Protein AF-B0I1W7-F1 (afdb_monomer)

InterPro domains:
  IPR008991 Translation protein SH3-like domain superfamily [SSF50104] (4-48)
  IPR014726 Large ribosomal subunit protein uL2, domain 3 [G3DSA:4.10.950.10] (5-50)

Foldseek 3Di:
DDDDDPPPDDPDPPPPPDPADADPVGHGPPDDDPDDPPDPCVVVDPDDDD

Organism: Alisma canaliculatum (NCBI:txid120010)

Radius of gyration: 22.49 Å; Cα contacts (8 Å, |Δi|>4): 13; chains: 1; bounding box: 53×23×59 Å

Mean predicted aligned error: 14.05 Å

pLDDT: mean 72.4, std 13.26, range [42.56, 88.75]

Structure (mmCIF, N/CA/C/O backbone):
data_AF-B0I1W7-F1
#
_entry.id   AF-B0I1W7-F1
#
loop_
_atom_site.group_PDB
_atom_site.id
_atom_site.type_symbol
_atom_site.label_atom_id
_atom_site.label_alt_id
_atom_site.label_comp_id
_atom_site.label_asym_id
_atom_site.label_entity_id
_atom_site.label_seq_id
_atom_site.pdbx_PDB_ins_code
_atom_site.Cartn_x
_atom_site.Cartn_y
_atom_site.Cartn_z
_atom_site.occupancy
_atom_site.B_iso_or_equiv
_atom_site.auth_seq_id
_atom_site.auth_comp_id
_atom_site.auth_asym_id
_atom_site.auth_atom_id
_atom_site.pdbx_PDB_model_num
ATOM 1 N N . PHE A 1 1 ? 36.080 15.473 -41.712 1.00 42.56 1 PHE A N 1
ATOM 2 C CA . PHE A 1 1 ? 35.759 16.281 -40.521 1.00 42.56 1 PHE A CA 1
ATOM 3 C C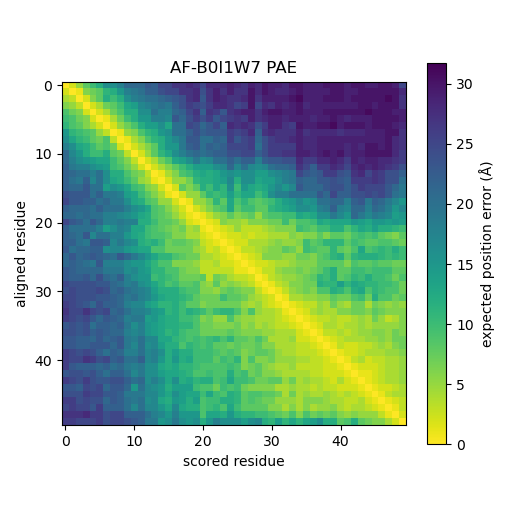 . PHE A 1 1 ? 34.377 15.849 -40.065 1.00 42.56 1 PHE A C 1
ATOM 5 O O . PHE A 1 1 ? 33.467 15.798 -40.881 1.00 42.56 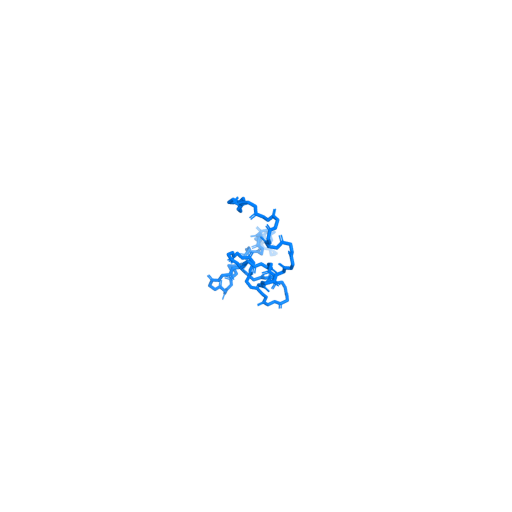1 PHE A O 1
ATOM 12 N N . SER A 1 2 ? 34.310 15.334 -38.848 1.00 43.94 2 SER A N 1
ATOM 13 C CA . SER A 1 2 ? 33.293 14.432 -38.309 1.00 43.94 2 SER A CA 1
ATOM 14 C C . SER A 1 2 ? 31.858 14.962 -38.373 1.00 43.94 2 SER A C 1
ATOM 16 O O . SER A 1 2 ? 31.580 16.119 -38.076 1.00 43.94 2 SER A O 1
ATOM 18 N N . MET A 1 3 ? 30.996 14.030 -38.772 1.00 55.72 3 MET A N 1
ATOM 19 C CA . MET A 1 3 ? 29.547 14.058 -38.918 1.00 55.72 3 MET A CA 1
ATOM 20 C C . MET A 1 3 ? 28.813 14.840 -37.821 1.00 55.72 3 MET A C 1
ATOM 22 O O . MET A 1 3 ? 29.099 14.722 -36.632 1.00 55.72 3 MET A O 1
ATOM 26 N N . TRP A 1 4 ? 27.865 15.635 -38.307 1.00 47.25 4 TRP A N 1
ATOM 27 C CA . TRP A 1 4 ? 26.885 16.466 -37.624 1.00 47.25 4 TRP A CA 1
ATOM 28 C C . TRP A 1 4 ? 26.375 15.856 -36.308 1.00 47.25 4 TRP A C 1
ATOM 30 O O . TRP A 1 4 ? 25.846 14.750 -36.282 1.00 47.25 4 TRP A O 1
ATOM 40 N N . THR A 1 5 ? 26.588 16.621 -35.236 1.00 48.03 5 THR A N 1
ATOM 41 C CA . THR A 1 5 ? 25.772 16.714 -34.021 1.00 48.03 5 THR A CA 1
ATOM 42 C C . THR A 1 5 ? 25.114 15.419 -33.525 1.00 48.03 5 THR A C 1
ATOM 44 O O . THR A 1 5 ? 24.023 15.032 -33.933 1.00 48.03 5 THR A O 1
ATOM 47 N N . SER A 1 6 ? 25.756 14.828 -32.513 1.00 56.84 6 SER A N 1
ATOM 48 C CA . SER A 1 6 ? 25.309 13.738 -31.632 1.00 56.84 6 SER A CA 1
ATOM 49 C C . SER A 1 6 ? 24.018 14.024 -30.837 1.00 56.84 6 SER A C 1
ATOM 51 O O . SER A 1 6 ? 23.902 13.640 -29.673 1.00 56.84 6 SER A O 1
ATOM 53 N N . HIS A 1 7 ? 23.025 14.688 -31.432 1.00 64.06 7 HIS A N 1
ATOM 54 C CA . HIS A 1 7 ? 21.675 14.809 -30.891 1.00 64.06 7 HIS A CA 1
ATOM 55 C C . HIS A 1 7 ? 20.917 13.483 -31.051 1.00 64.06 7 HIS A C 1
ATOM 57 O O . HIS A 1 7 ? 19.924 13.382 -31.763 1.00 64.06 7 HIS A O 1
ATOM 63 N N . GLY A 1 8 ? 21.392 12.456 -30.357 1.00 50.62 8 GLY A N 1
ATOM 64 C CA . GLY A 1 8 ? 20.604 11.295 -29.960 1.00 50.62 8 GLY A CA 1
ATOM 65 C C . GLY A 1 8 ? 20.700 11.223 -28.440 1.00 50.62 8 GLY A C 1
ATOM 66 O O . GLY A 1 8 ? 21.569 10.552 -27.911 1.00 50.62 8 GLY A O 1
ATOM 67 N N . GLY A 1 9 ? 19.976 12.032 -27.672 1.00 58.47 9 GLY A N 1
ATOM 68 C CA . GLY A 1 9 ? 18.534 12.193 -27.794 1.00 58.47 9 GLY A CA 1
ATOM 69 C C . GLY A 1 9 ? 17.869 11.115 -26.945 1.00 58.47 9 GLY A C 1
ATOM 70 O O . GLY A 1 9 ? 17.403 10.112 -27.469 1.00 58.47 9 GLY A O 1
ATOM 71 N N . GLY A 1 10 ? 17.843 11.350 -25.630 1.00 60.88 10 GLY A N 1
ATOM 72 C CA . GLY A 1 10 ? 17.031 10.600 -24.679 1.00 60.88 10 GLY A CA 1
ATOM 73 C C . GLY A 1 10 ? 17.727 9.383 -24.086 1.00 60.88 10 GLY A C 1
ATOM 74 O O . GLY A 1 10 ? 17.625 8.280 -24.615 1.00 60.88 10 GLY A O 1
ATOM 75 N N . GLU A 1 11 ? 18.321 9.569 -22.906 1.00 61.25 11 GLU A N 1
ATOM 76 C CA . GLU A 1 11 ? 18.424 8.518 -21.894 1.00 61.25 11 GLU A CA 1
ATOM 77 C C . GLU A 1 11 ? 16.997 8.039 -21.607 1.00 61.25 11 GLU A C 1
ATOM 79 O O . GLU A 1 11 ? 16.254 8.604 -20.799 1.00 61.25 11 GLU A O 1
ATOM 84 N N . GLY A 1 12 ? 16.567 7.069 -22.415 1.00 54.75 12 GLY A N 1
ATOM 85 C CA . GLY A 1 12 ? 15.249 6.478 -22.373 1.00 54.75 12 GLY A CA 1
ATOM 86 C C . GLY A 1 12 ? 14.961 6.097 -20.938 1.00 54.75 12 GLY A C 1
ATOM 87 O O . GLY A 1 12 ? 15.766 5.416 -20.306 1.00 54.75 12 GLY A O 1
ATOM 88 N N . ARG A 1 13 ? 13.832 6.585 -20.415 1.00 60.84 13 ARG A N 1
ATOM 89 C CA . ARG A 1 13 ? 13.312 6.203 -19.102 1.00 60.84 13 ARG A CA 1
ATOM 90 C C . ARG A 1 13 ? 13.508 4.702 -18.954 1.00 60.84 13 ARG A C 1
ATOM 92 O O . ARG A 1 13 ? 12.832 3.942 -19.647 1.00 60.84 13 ARG A O 1
ATOM 99 N N . ALA A 1 14 ? 14.458 4.296 -18.110 1.00 60.66 14 ALA A N 1
ATOM 100 C CA . ALA A 1 14 ? 14.720 2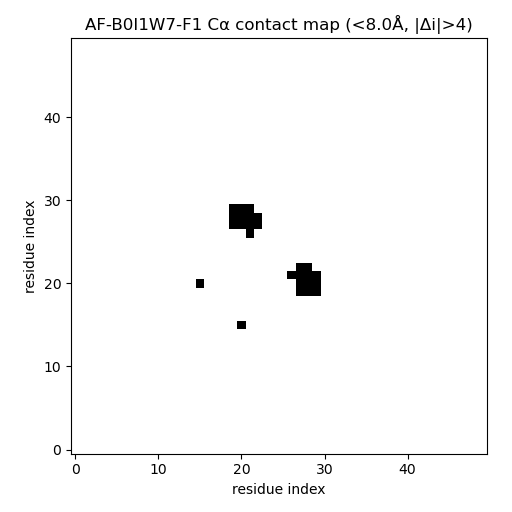.889 -17.887 1.00 60.66 14 ALA A CA 1
ATOM 101 C C . ALA A 1 14 ? 13.369 2.251 -17.541 1.00 60.66 14 ALA A C 1
ATOM 103 O O . ALA A 1 14 ? 12.692 2.761 -16.635 1.00 60.66 14 ALA A O 1
ATOM 104 N N . PRO A 1 15 ? 12.918 1.199 -18.253 1.00 62.56 15 PRO A N 1
ATOM 105 C CA . PRO A 1 15 ? 11.784 0.447 -17.759 1.00 62.56 15 PRO A CA 1
ATOM 106 C C . PRO A 1 15 ? 12.195 0.032 -16.354 1.00 62.56 15 PRO A C 1
ATOM 108 O O . PRO A 1 15 ? 13.267 -0.550 -16.180 1.00 62.56 15 PRO A O 1
ATOM 111 N N . ILE A 1 16 ? 11.422 0.424 -15.336 1.00 61.41 16 ILE A N 1
ATOM 112 C CA . ILE A 1 16 ? 11.664 -0.035 -13.972 1.00 61.41 16 ILE A CA 1
ATOM 113 C C . ILE A 1 16 ? 11.726 -1.560 -14.089 1.00 61.41 16 ILE A C 1
ATOM 115 O O . ILE A 1 16 ? 10.709 -2.212 -14.305 1.00 61.41 16 ILE A O 1
ATOM 119 N N . GLY A 1 17 ? 12.935 -2.130 -14.029 1.00 62.97 17 GLY A N 1
ATOM 120 C CA . GLY A 1 17 ? 13.215 -3.557 -14.234 1.00 62.97 17 GLY A CA 1
ATOM 121 C C . GLY A 1 17 ? 12.677 -4.422 -13.094 1.00 62.97 17 GLY A C 1
ATOM 122 O O . GLY A 1 17 ? 13.182 -5.500 -12.803 1.00 62.97 17 GLY A O 1
ATOM 123 N N . ARG A 1 18 ? 11.672 -3.910 -12.384 1.00 63.75 18 ARG A N 1
ATOM 124 C CA . ARG A 1 18 ? 10.990 -4.509 -11.255 1.00 63.75 18 ARG A CA 1
ATOM 125 C C . ARG A 1 18 ? 9.550 -4.738 -11.685 1.00 63.75 18 ARG A C 1
ATOM 127 O O . ARG A 1 18 ? 8.881 -3.829 -12.161 1.00 63.75 18 ARG A O 1
ATOM 134 N N . LYS A 1 19 ? 9.039 -5.942 -11.421 1.00 67.44 19 LYS A N 1
ATOM 135 C CA . LYS A 1 19 ? 7.647 -6.338 -11.716 1.00 67.44 19 LYS A CA 1
ATOM 136 C C . LYS A 1 19 ? 6.593 -5.395 -11.105 1.00 67.44 19 LYS A C 1
ATOM 138 O O . LYS A 1 19 ? 5.433 -5.444 -11.496 1.00 67.44 19 LYS A O 1
ATOM 143 N N . LYS A 1 20 ? 6.965 -4.583 -10.107 1.00 69.38 20 LYS A N 1
ATOM 144 C CA . LYS A 1 20 ? 6.114 -3.588 -9.445 1.00 69.38 20 LYS A CA 1
ATOM 145 C C . LYS A 1 20 ? 6.941 -2.334 -9.145 1.00 69.38 20 LYS A C 1
ATOM 147 O O . LYS A 1 20 ? 8.107 -2.480 -8.770 1.00 69.38 20 LYS A O 1
ATOM 152 N N . PRO A 1 21 ? 6.356 -1.128 -9.229 1.00 76.88 21 PRO A N 1
ATOM 153 C CA . PRO A 1 21 ? 7.024 0.078 -8.767 1.00 76.88 21 PRO A CA 1
ATOM 154 C C . PRO A 1 21 ? 7.283 -0.039 -7.265 1.00 76.88 21 PRO A C 1
ATOM 156 O O . PRO A 1 21 ? 6.395 -0.379 -6.475 1.00 76.88 21 PRO A O 1
ATOM 159 N N . THR A 1 22 ? 8.524 0.211 -6.878 1.00 79.06 22 THR A N 1
ATOM 160 C CA . THR A 1 22 ? 8.979 0.186 -5.489 1.00 79.06 22 THR A CA 1
ATOM 161 C C . THR A 1 22 ? 9.411 1.578 -5.075 1.00 79.06 22 THR A C 1
ATOM 163 O O . THR A 1 22 ? 9.947 2.326 -5.887 1.00 79.06 22 THR A O 1
ATOM 166 N N . THR A 1 23 ? 9.231 1.904 -3.805 1.00 81.50 23 THR A N 1
ATOM 167 C CA . THR A 1 23 ? 9.838 3.079 -3.191 1.00 81.50 23 THR A CA 1
ATOM 168 C C . THR A 1 23 ? 11.368 2.930 -3.175 1.00 81.50 23 THR A C 1
ATOM 170 O O . THR A 1 23 ? 11.872 1.801 -3.254 1.00 81.50 23 THR A O 1
ATOM 173 N N . PRO A 1 24 ? 12.131 4.030 -3.046 1.00 79.06 24 PRO A N 1
ATOM 174 C CA . PRO A 1 24 ? 13.593 3.965 -2.947 1.00 79.06 24 PRO A CA 1
ATOM 175 C C . PRO A 1 24 ? 14.081 3.112 -1.762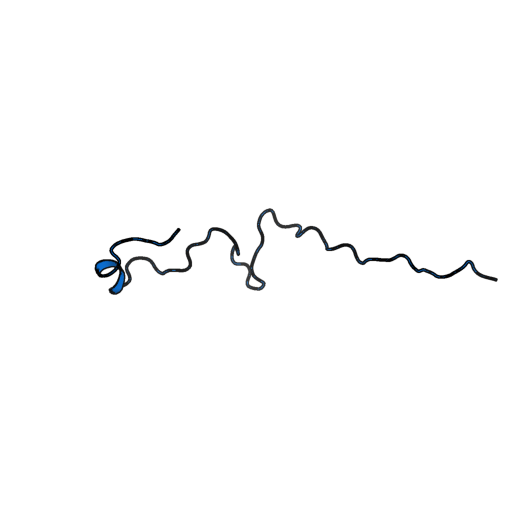 1.00 79.06 24 PRO A C 1
ATOM 177 O O . PRO A 1 24 ? 15.163 2.543 -1.821 1.00 79.06 24 PRO A O 1
ATOM 180 N N . TRP A 1 25 ? 13.249 2.927 -0.731 1.00 81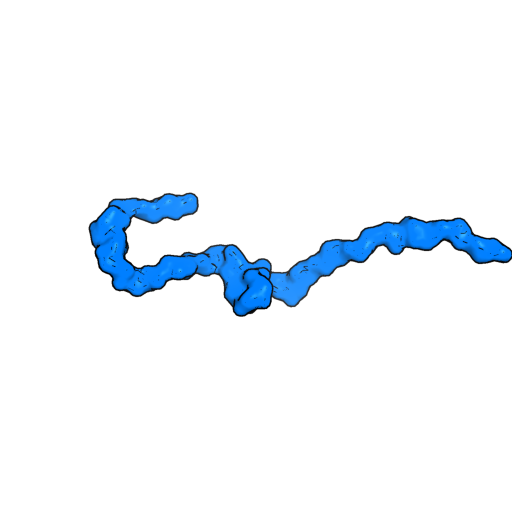.31 25 TRP A N 1
ATOM 181 C CA . TRP A 1 25 ? 13.525 2.077 0.437 1.00 81.31 25 TRP A CA 1
ATOM 182 C C . TRP A 1 25 ? 13.114 0.603 0.259 1.00 81.31 25 TRP A C 1
ATOM 184 O O . TRP A 1 25 ? 13.054 -0.145 1.231 1.00 81.31 25 TRP A O 1
ATOM 194 N N . GLY A 1 26 ? 12.769 0.177 -0.960 1.00 79.81 26 GLY A N 1
ATOM 195 C CA . GLY A 1 26 ? 12.478 -1.226 -1.276 1.00 79.81 26 GLY A CA 1
ATOM 196 C C . GLY A 1 26 ? 11.058 -1.702 -0.948 1.00 79.81 26 GLY A C 1
ATOM 197 O O . GLY A 1 26 ? 10.750 -2.878 -1.139 1.00 79.81 26 GLY A O 1
ATOM 198 N N . TYR A 1 27 ? 10.154 -0.822 -0.512 1.00 80.06 27 TYR A N 1
ATOM 199 C CA . TYR A 1 27 ? 8.756 -1.194 -0.284 1.00 80.06 27 TYR A CA 1
ATOM 200 C C . TYR A 1 27 ? 7.934 -1.104 -1.578 1.00 80.06 27 TYR A C 1
ATOM 202 O O . TYR A 1 27 ? 8.189 -0.233 -2.403 1.00 80.06 27 TYR A O 1
ATOM 210 N N . PRO A 1 28 ? 6.904 -1.944 -1.773 1.00 82.69 28 PRO A N 1
ATOM 211 C CA . PRO A 1 28 ? 5.974 -1.781 -2.890 1.00 82.69 28 PRO A CA 1
ATOM 212 C C . PRO A 1 28 ? 5.272 -0.416 -2.831 1.00 82.69 28 PRO A C 1
ATOM 214 O O . PRO A 1 28 ? 4.677 -0.083 -1.805 1.00 82.69 28 PRO A O 1
ATOM 217 N N . ALA A 1 29 ? 5.328 0.355 -3.921 1.00 79.69 29 ALA A N 1
ATOM 218 C CA . ALA A 1 29 ? 4.721 1.687 -4.009 1.00 79.69 29 ALA A CA 1
ATOM 219 C C . ALA A 1 29 ? 3.209 1.630 -4.282 1.00 79.69 29 ALA A C 1
ATOM 221 O O . ALA A 1 29 ? 2.469 2.523 -3.883 1.00 79.69 29 ALA A O 1
ATOM 222 N N . LEU A 1 30 ? 2.738 0.562 -4.931 1.00 78.12 30 LEU A N 1
ATOM 223 C CA . LEU A 1 30 ? 1.327 0.361 -5.258 1.00 78.12 30 LEU A CA 1
ATOM 224 C C . LEU A 1 30 ? 0.730 -0.808 -4.467 1.00 78.12 30 LEU A C 1
ATOM 226 O O . LEU A 1 30 ? 1.361 -1.850 -4.281 1.00 78.12 30 LEU A O 1
ATOM 230 N N . GLY A 1 31 ? -0.511 -0.633 -4.007 1.00 75.81 31 GLY A N 1
ATOM 231 C CA . GLY A 1 31 ? -1.338 -1.686 -3.404 1.00 75.81 31 GLY A CA 1
ATOM 232 C C . GLY A 1 31 ? -1.000 -2.071 -1.958 1.00 75.81 31 GLY A C 1
ATOM 233 O O . GLY A 1 31 ? -1.792 -2.762 -1.314 1.00 75.81 31 GLY A O 1
ATOM 234 N N . ARG A 1 32 ? 0.130 -1.618 -1.397 1.00 78.00 32 ARG A N 1
ATOM 235 C CA . ARG A 1 32 ? 0.466 -1.899 0.005 1.00 78.00 32 ARG A CA 1
ATOM 236 C C . ARG A 1 32 ? -0.260 -0.928 0.934 1.00 78.00 32 ARG A C 1
ATOM 238 O O . ARG A 1 32 ? 0.065 0.252 0.999 1.00 78.00 32 ARG A O 1
ATOM 245 N N . ARG A 1 33 ? -1.214 -1.442 1.717 1.00 79.38 33 ARG A N 1
ATOM 246 C CA . ARG A 1 33 ? -1.803 -0.690 2.836 1.00 79.38 33 ARG A CA 1
ATOM 247 C C . ARG A 1 33 ? -0.724 -0.471 3.898 1.00 79.38 33 ARG A C 1
ATOM 249 O O . ARG A 1 33 ? -0.278 -1.425 4.527 1.00 79.38 33 ARG A O 1
ATOM 256 N N . SER A 1 34 ? -0.319 0.779 4.095 1.00 81.56 34 SER A N 1
ATOM 257 C CA . SER A 1 34 ? 0.697 1.181 5.080 1.00 81.56 34 SER A CA 1
ATOM 258 C C . SER A 1 34 ? 0.153 1.293 6.510 1.00 81.56 34 SER A C 1
ATOM 260 O O . SER A 1 34 ? 0.924 1.424 7.459 1.00 81.56 34 SER A O 1
ATOM 262 N N . ARG A 1 35 ? -1.174 1.224 6.699 1.00 82.44 35 ARG A N 1
ATOM 263 C CA . ARG A 1 35 ? -1.801 1.299 8.026 1.00 82.44 35 ARG A CA 1
ATOM 264 C C . ARG A 1 35 ? -1.506 0.034 8.840 1.00 82.44 35 ARG A C 1
ATOM 266 O O . ARG A 1 35 ? -1.834 -1.072 8.413 1.00 82.44 35 ARG A O 1
ATOM 273 N N . LYS A 1 36 ? -0.954 0.221 10.044 1.00 83.00 36 LYS A N 1
ATOM 274 C CA . LYS A 1 36 ? -0.751 -0.840 11.043 1.00 83.00 36 LYS A CA 1
ATOM 275 C C . LYS A 1 36 ? -2.086 -1.516 11.378 1.00 83.00 36 LYS A C 1
ATOM 277 O O . LYS A 1 36 ? -3.083 -0.831 11.602 1.00 83.00 36 LYS A O 1
ATOM 282 N N . ARG A 1 37 ? -2.091 -2.851 11.403 1.00 82.25 37 ARG A N 1
ATOM 283 C CA . ARG A 1 37 ? -3.240 -3.649 11.858 1.00 82.25 37 ARG A CA 1
ATOM 284 C C . ARG A 1 37 ? -3.464 -3.428 13.360 1.00 82.25 37 ARG A C 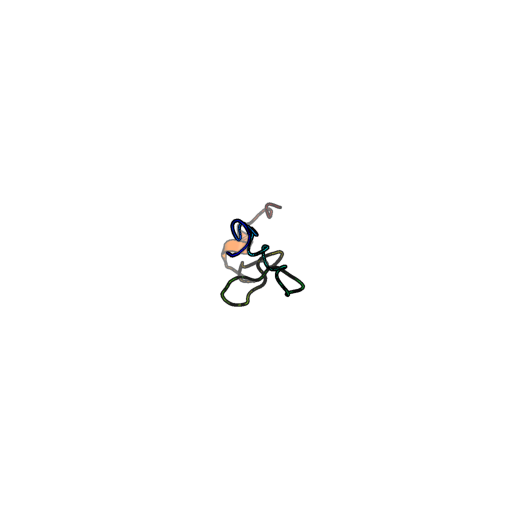1
ATOM 286 O O . ARG A 1 37 ? -2.489 -3.330 14.101 1.00 82.25 37 ARG A O 1
ATOM 293 N N . ASN A 1 38 ? -4.727 -3.382 13.783 1.00 83.31 38 ASN A N 1
ATOM 294 C CA . ASN A 1 38 ? -5.165 -3.260 15.180 1.00 83.31 38 ASN A CA 1
ATOM 295 C C . ASN A 1 38 ? -4.792 -1.923 15.835 1.00 83.31 38 ASN A C 1
ATOM 297 O O . ASN A 1 38 ? -4.334 -1.874 16.978 1.00 83.31 38 ASN A O 1
ATOM 301 N N . LYS A 1 39 ? -4.970 -0.811 15.116 1.00 87.62 39 LYS A N 1
ATOM 302 C CA . LYS A 1 39 ? -4.831 0.515 15.730 1.00 87.62 39 LYS A CA 1
ATOM 303 C C . LYS A 1 39 ? -6.074 0.789 16.579 1.00 87.62 39 LYS A C 1
ATOM 305 O O . LYS A 1 39 ? -7.181 0.489 16.151 1.00 87.62 39 LYS A O 1
ATOM 310 N N . TYR A 1 40 ? -5.922 1.438 17.736 1.00 88.75 40 TYR A N 1
ATOM 311 C CA . TYR A 1 40 ? -7.055 1.826 18.597 1.00 88.75 40 TYR A CA 1
ATOM 312 C C . TYR A 1 40 ? -8.141 2.609 17.839 1.00 88.75 40 TYR A C 1
ATOM 314 O O . TYR A 1 40 ? -9.327 2.494 18.143 1.00 88.75 40 TYR A O 1
ATOM 322 N N . SER A 1 41 ? -7.729 3.369 16.817 1.00 86.06 41 SER A N 1
ATOM 323 C CA . SER A 1 41 ? -8.627 4.148 15.976 1.00 86.06 41 SER A CA 1
ATOM 324 C C . SER A 1 41 ? -9.354 3.345 14.904 1.00 86.06 41 SER A C 1
ATOM 326 O O . SER A 1 41 ? -10.207 3.909 14.234 1.00 86.06 41 SER A O 1
ATOM 328 N N . ASP A 1 42 ? -9.071 2.048 14.747 1.00 84.94 42 ASP A N 1
ATOM 329 C CA . ASP A 1 42 ? -9.835 1.173 13.851 1.00 84.94 42 ASP A CA 1
ATOM 330 C C . ASP A 1 42 ? -11.307 1.076 14.287 1.00 84.94 42 ASP A C 1
ATOM 332 O O . ASP A 1 42 ? -12.177 1.014 13.425 1.00 84.94 42 ASP A O 1
ATOM 336 N N . ARG A 1 43 ? -11.598 1.185 15.595 1.00 86.38 43 ARG A N 1
ATOM 337 C CA . ARG A 1 43 ? -12.973 1.216 16.135 1.00 86.38 43 ARG A CA 1
ATOM 338 C C . ARG A 1 43 ? -13.775 2.453 15.724 1.00 86.38 43 ARG A C 1
ATOM 340 O O . ARG A 1 43 ? -14.995 2.405 15.714 1.00 86.38 43 ARG A O 1
ATOM 347 N N . PHE A 1 44 ? -13.097 3.548 15.383 1.00 88.62 44 PHE A N 1
ATOM 348 C CA . PHE A 1 44 ? -13.735 4.802 14.968 1.00 88.62 44 PHE A CA 1
ATOM 349 C C . PHE A 1 44 ? -13.839 4.935 13.439 1.00 88.62 44 PHE A C 1
ATOM 351 O O . PHE A 1 44 ? -14.337 5.940 12.938 1.00 88.62 44 PHE A O 1
ATOM 358 N N . ILE A 1 45 ? -13.365 3.948 12.669 1.00 87.81 45 ILE A N 1
ATOM 359 C CA . ILE A 1 45 ? -13.442 3.969 11.204 1.00 87.81 45 ILE A CA 1
ATOM 360 C C . ILE A 1 45 ? -14.707 3.233 10.761 1.00 87.81 45 ILE A C 1
ATOM 362 O O . ILE A 1 45 ? -14.726 2.009 10.703 1.00 87.81 45 ILE A O 1
ATOM 366 N N . LEU A 1 46 ? -15.736 3.992 10.378 1.00 87.06 46 LEU A N 1
ATOM 367 C CA . LEU A 1 46 ? -16.994 3.439 9.857 1.00 87.06 46 LEU A CA 1
ATOM 368 C C . LEU A 1 46 ? -16.839 2.838 8.449 1.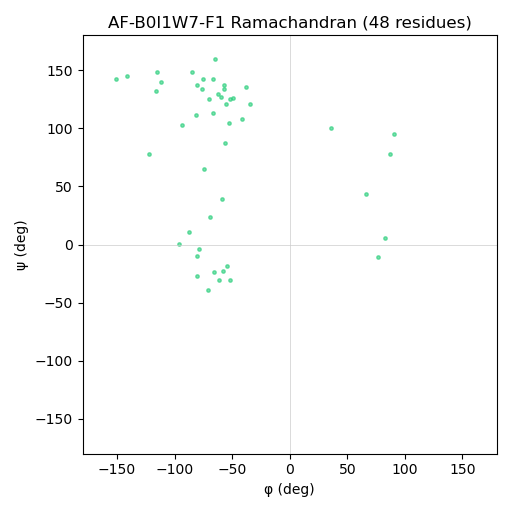00 87.06 46 LEU A C 1
ATOM 370 O O . LEU A 1 46 ? -17.404 1.792 8.146 1.00 87.06 46 LEU A O 1
ATOM 374 N N . ARG A 1 47 ? -16.057 3.479 7.565 1.00 87.19 47 ARG A N 1
ATOM 375 C CA . ARG A 1 47 ? -15.811 2.989 6.197 1.00 87.19 47 ARG A CA 1
ATOM 376 C C . ARG A 1 47 ? -14.439 3.419 5.686 1.00 87.19 47 ARG A C 1
ATOM 378 O O . ARG A 1 47 ? -13.992 4.536 5.940 1.00 87.19 47 ARG A O 1
ATOM 385 N N . ARG A 1 48 ? -13.767 2.543 4.930 1.00 82.69 48 ARG A N 1
ATOM 386 C CA . ARG A 1 48 ? -12.523 2.890 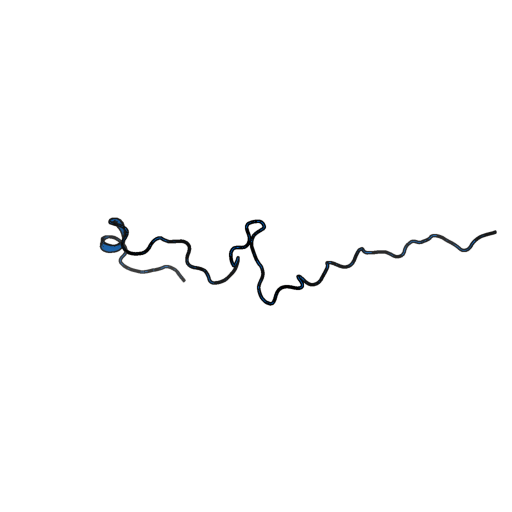4.219 1.00 82.69 48 ARG A CA 1
ATOM 387 C C .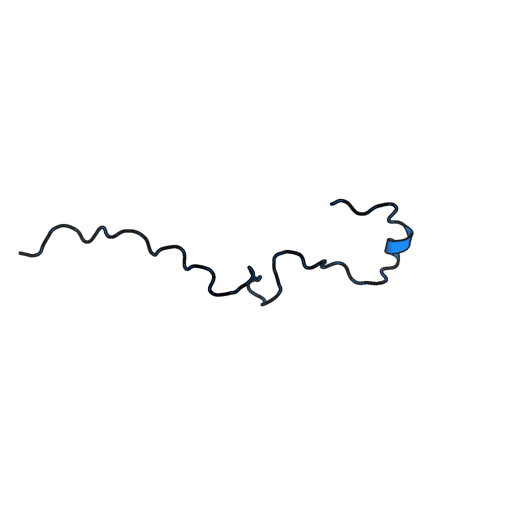 ARG A 1 48 ? -12.853 3.636 2.924 1.00 82.69 48 ARG A C 1
ATOM 389 O O . ARG A 1 48 ? -13.766 3.236 2.208 1.00 82.69 48 ARG A O 1
ATOM 396 N N . ARG A 1 49 ? -12.105 4.701 2.621 1.00 81.69 49 ARG A N 1
ATOM 397 C CA . ARG A 1 49 ? -12.144 5.362 1.306 1.00 81.69 49 ARG A CA 1
ATOM 398 C C . ARG A 1 49 ? -11.361 4.491 0.310 1.00 81.69 49 ARG A C 1
ATOM 400 O O . ARG A 1 49 ? -10.324 3.948 0.696 1.00 81.69 49 ARG A O 1
ATOM 407 N N . LYS A 1 50 ? -11.928 4.267 -0.881 1.00 74.06 50 LYS A N 1
ATOM 408 C CA . LYS A 1 50 ? -11.276 3.542 -1.983 1.00 74.06 50 LYS A CA 1
ATOM 409 C C . LYS A 1 50 ? -10.131 4.380 -2.534 1.00 74.06 50 LYS A C 1
ATOM 411 O O . LYS A 1 50 ? -10.314 5.615 -2.575 1.00 74.06 50 LYS A O 1
#

Secondary structure (DSSP, 8-state):
---S------------SSSS-B-TTS-BSSS---SPTT-GGGGG-S----

Solvent-accessible surface area (backbone atoms only — not comparable to full-atom values): 3800 Å² total; per-residue (Å²): 135,84,79,81,74,87,81,75,77,72,89,63,80,70,73,72,94,48,102,58,65,54,42,98,87,71,44,64,65,66,92,62,79,82,72,72,82,89,46,85,64,58,82,73,56,89,72,85,84,129

Sequence (50 aa):
FSMWTSHGGGEGRAPIGRKKPTTPWGYPALGRRSRKRNKYSDRFILRRRK